Protein AF-A0A1V3J016-F1 (afdb_monomer_lite)

Structure (mmCIF, N/CA/C/O backbone):
data_AF-A0A1V3J016-F1
#
_entry.id   AF-A0A1V3J016-F1
#
loop_
_atom_site.group_PDB
_atom_site.id
_atom_site.type_symbol
_atom_site.label_atom_id
_atom_site.label_alt_id
_atom_site.label_comp_id
_atom_site.label_asym_id
_atom_site.label_entity_id
_atom_site.label_seq_id
_atom_site.pdbx_PDB_ins_code
_atom_site.Cartn_x
_atom_site.Cartn_y
_atom_site.Cartn_z
_atom_site.occupancy
_atom_site.B_iso_or_equiv
_atom_site.auth_seq_id
_atom_site.auth_comp_id
_atom_site.auth_asym_id
_atom_site.auth_atom_id
_atom_site.pdbx_PDB_model_num
ATOM 1 N N . MET A 1 1 ? -29.106 3.110 30.712 1.00 56.03 1 MET A N 1
ATOM 2 C CA . MET A 1 1 ? -27.828 2.415 30.430 1.00 56.03 1 MET A CA 1
ATOM 3 C C . MET A 1 1 ? -27.390 2.501 28.957 1.00 56.03 1 MET A C 1
ATOM 5 O O . MET A 1 1 ? -26.452 1.810 28.604 1.00 56.03 1 MET A O 1
ATOM 9 N N . GLY A 1 2 ? -28.001 3.340 28.100 1.00 68.38 2 GLY A N 1
ATOM 10 C CA . GLY A 1 2 ? -27.658 3.396 26.664 1.00 68.38 2 GLY A CA 1
ATOM 11 C C . GLY A 1 2 ? -26.566 4.400 26.264 1.00 68.38 2 GLY A C 1
ATOM 12 O O . GLY A 1 2 ? -25.912 4.192 25.253 1.00 68.38 2 GLY A O 1
ATOM 13 N N . ALA A 1 3 ? -26.339 5.463 27.048 1.00 80.56 3 ALA A N 1
ATOM 14 C CA . ALA A 1 3 ? -25.392 6.525 26.680 1.00 80.56 3 ALA A CA 1
ATOM 15 C C . ALA A 1 3 ? -23.935 6.030 26.651 1.00 80.56 3 ALA A C 1
ATOM 17 O O . ALA A 1 3 ? -23.282 6.113 25.623 1.00 80.56 3 ALA A O 1
ATOM 18 N N . PHE A 1 4 ? -23.477 5.376 27.724 1.00 87.25 4 PHE A N 1
ATOM 19 C CA . PHE A 1 4 ? -22.104 4.861 27.804 1.00 87.25 4 PHE A CA 1
ATOM 20 C C . PHE A 1 4 ? -21.776 3.820 26.720 1.00 87.25 4 PHE A C 1
ATOM 22 O O . PHE A 1 4 ? -20.678 3.812 26.172 1.00 87.25 4 PHE A O 1
ATOM 29 N N . SER A 1 5 ? -22.728 2.947 26.374 1.00 90.31 5 SER A N 1
ATOM 30 C CA . SER A 1 5 ? -22.538 1.985 25.282 1.00 90.31 5 SER A CA 1
ATOM 31 C C . SER A 1 5 ? -22.435 2.659 23.911 1.00 90.31 5 SER A C 1
ATOM 33 O O . SER A 1 5 ? -21.700 2.168 23.059 1.00 90.31 5 SER A O 1
ATOM 35 N N . VAL A 1 6 ? -23.146 3.773 23.700 1.00 93.19 6 VAL A N 1
ATOM 36 C CA . VAL A 1 6 ? -23.048 4.571 22.468 1.00 93.19 6 VAL A CA 1
ATOM 37 C C . VAL A 1 6 ? -21.698 5.285 22.411 1.00 93.19 6 VAL A C 1
ATOM 39 O O . VAL A 1 6 ? -21.011 5.178 21.401 1.00 93.19 6 VAL A O 1
ATOM 42 N N . ASP A 1 7 ? -21.259 5.889 23.517 1.00 92.62 7 ASP A N 1
ATOM 43 C CA . ASP A 1 7 ? -19.961 6.571 23.596 1.00 92.62 7 ASP A CA 1
ATOM 44 C C . ASP A 1 7 ? -18.790 5.619 23.283 1.00 92.62 7 ASP A C 1
ATOM 46 O O . ASP A 1 7 ? -17.849 5.983 22.576 1.00 92.62 7 ASP A O 1
ATOM 50 N N . ILE A 1 8 ? -18.855 4.369 23.764 1.00 94.19 8 ILE A N 1
ATOM 51 C CA . ILE A 1 8 ? -17.862 3.336 23.431 1.00 94.19 8 ILE A CA 1
ATOM 52 C C . ILE A 1 8 ? -17.900 2.991 21.939 1.00 94.19 8 ILE A C 1
ATOM 54 O O . ILE A 1 8 ? -16.844 2.873 21.316 1.00 94.19 8 ILE A O 1
ATOM 58 N N . ALA A 1 9 ? -19.089 2.814 21.358 1.00 93.88 9 ALA A N 1
ATOM 59 C CA . ALA A 1 9 ? -19.220 2.483 19.941 1.00 93.88 9 ALA A CA 1
ATOM 60 C C . ALA A 1 9 ? -18.651 3.598 19.045 1.00 93.88 9 ALA A C 1
ATOM 62 O O . ALA A 1 9 ? -17.913 3.319 18.097 1.00 93.88 9 ALA A O 1
ATOM 63 N N . ASP A 1 10 ? -18.918 4.857 19.392 1.00 95.06 10 ASP A N 1
ATOM 64 C CA . ASP A 1 10 ? -18.388 6.022 18.683 1.00 95.06 10 ASP A CA 1
ATOM 65 C C . ASP A 1 10 ? -16.866 6.146 18.838 1.00 95.06 10 ASP A C 1
ATOM 67 O O . ASP A 1 10 ? -16.158 6.482 17.879 1.00 95.06 10 ASP A O 1
ATOM 71 N N . PHE A 1 11 ? -16.336 5.816 20.020 1.00 94.62 11 PHE A N 1
ATOM 72 C CA . PHE A 1 11 ? -14.897 5.758 20.253 1.00 94.62 11 PHE A CA 1
ATOM 73 C C . PHE A 1 11 ? -14.219 4.696 19.379 1.00 94.62 11 PHE A C 1
ATOM 75 O O . PHE A 1 11 ? -13.248 5.014 18.690 1.00 94.62 11 PHE A O 1
ATOM 82 N N . ILE A 1 12 ? -14.745 3.466 19.352 1.00 94.62 12 ILE A N 1
ATOM 83 C CA . ILE A 1 12 ? -14.212 2.372 18.523 1.00 94.62 12 ILE A CA 1
ATOM 84 C C . ILE A 1 12 ? -14.195 2.790 17.051 1.00 94.62 12 ILE A C 1
ATOM 86 O O . ILE A 1 12 ? -13.143 2.745 16.414 1.00 94.62 12 ILE A O 1
ATOM 90 N N . ARG A 1 13 ? -15.318 3.309 16.541 1.00 94.00 13 ARG A N 1
ATOM 91 C CA . ARG A 1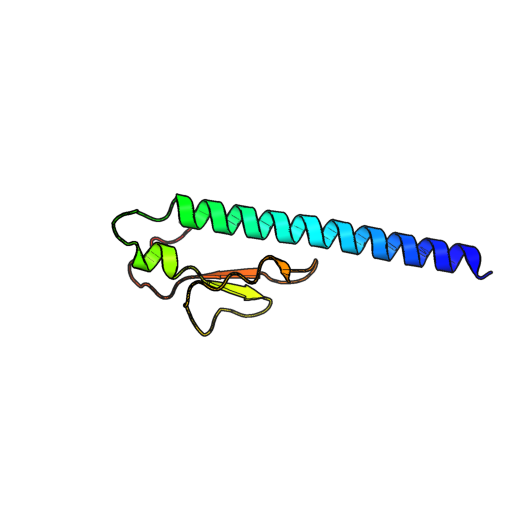 13 ? -15.425 3.784 15.156 1.00 94.00 13 ARG A CA 1
ATOM 92 C C . ARG A 1 13 ? -14.394 4.865 14.832 1.00 94.00 13 ARG A C 1
ATOM 94 O O . ARG A 1 13 ? -13.799 4.864 13.756 1.00 94.00 13 ARG A O 1
ATOM 101 N N . SER A 1 14 ? -14.169 5.793 15.759 1.00 94.88 14 SER A N 1
ATOM 102 C CA . SER A 1 14 ? -13.186 6.867 15.589 1.00 94.88 14 SER A CA 1
ATOM 103 C C . SER A 1 14 ? -11.751 6.335 15.541 1.00 94.88 14 SER A C 1
ATOM 105 O O . SER A 1 14 ? -10.916 6.867 14.808 1.00 94.88 14 SER A O 1
ATOM 107 N N . VAL A 1 15 ? -11.445 5.299 16.325 1.00 95.69 15 VAL A N 1
ATOM 108 C CA . VAL A 1 15 ? -10.136 4.635 16.315 1.00 95.69 15 VAL A CA 1
ATOM 109 C C . VAL A 1 15 ? -9.925 3.875 15.006 1.00 95.69 15 VAL A C 1
ATOM 111 O O . VAL A 1 15 ? -8.883 4.057 14.380 1.00 95.69 15 VAL A O 1
ATOM 114 N N . GLU A 1 16 ? -10.915 3.107 14.548 1.00 94.69 16 GLU A N 1
ATOM 115 C CA . GLU A 1 16 ? -10.859 2.377 13.273 1.00 94.69 16 GLU A CA 1
ATOM 116 C C . GLU A 1 16 ? -10.617 3.322 12.091 1.00 94.69 16 GLU A C 1
ATOM 118 O O . GLU A 1 16 ? -9.716 3.099 11.287 1.00 94.69 16 GLU A O 1
ATOM 123 N N . GLN A 1 17 ? -11.331 4.451 12.035 1.00 94.50 17 GLN A N 1
ATOM 124 C CA . GLN A 1 17 ? -11.137 5.455 10.984 1.00 94.50 17 GLN A CA 1
ATOM 125 C C . GLN A 1 17 ? -9.723 6.047 10.976 1.00 94.50 17 GLN A C 1
ATOM 127 O O . GLN A 1 17 ? -9.158 6.295 9.911 1.00 94.50 17 GLN A O 1
ATOM 132 N N . LYS A 1 18 ? -9.129 6.285 12.150 1.00 96.06 18 LYS A N 1
ATOM 133 C CA . LYS A 1 18 ? -7.745 6.774 12.243 1.00 96.06 18 LYS A CA 1
ATOM 134 C C . LYS A 1 18 ? -6.745 5.703 11.816 1.00 96.06 18 LYS A C 1
ATOM 136 O O . LYS A 1 18 ? -5.771 6.031 11.142 1.00 96.06 18 LYS A O 1
ATOM 141 N N . ALA A 1 19 ? -6.983 4.449 12.190 1.00 95.12 19 ALA A N 1
ATOM 142 C CA . ALA A 1 19 ? -6.131 3.329 11.813 1.00 95.12 19 ALA A CA 1
ATOM 143 C C . ALA A 1 19 ? -6.142 3.100 10.291 1.00 95.12 19 ALA A C 1
ATOM 145 O O . ALA A 1 19 ? -5.079 2.968 9.683 1.00 95.12 19 ALA A O 1
ATOM 146 N N . ASP A 1 20 ? -7.318 3.177 9.666 1.00 96.00 20 ASP A N 1
ATOM 147 C CA . ASP A 1 20 ? -7.483 3.171 8.211 1.00 96.00 20 ASP A CA 1
ATOM 148 C C . ASP A 1 20 ? -6.635 4.257 7.535 1.00 96.00 20 ASP A C 1
ATOM 150 O O . ASP A 1 20 ? -5.912 3.985 6.579 1.00 96.00 20 ASP A O 1
ATOM 154 N N . VAL A 1 21 ? -6.681 5.494 8.042 1.00 95.50 21 VAL A N 1
ATOM 155 C CA . VAL A 1 21 ? -5.906 6.615 7.481 1.00 95.50 21 VAL A CA 1
ATOM 156 C C . VAL A 1 21 ? -4.403 6.347 7.540 1.00 95.50 21 VAL A C 1
ATOM 158 O O . VAL A 1 21 ? -3.696 6.629 6.571 1.00 95.50 21 VAL A O 1
ATOM 161 N N . VAL A 1 22 ? -3.904 5.795 8.650 1.00 95.25 22 VAL A N 1
ATOM 162 C CA . VAL A 1 22 ? -2.486 5.428 8.777 1.00 95.25 22 VAL A CA 1
ATOM 163 C C . VAL A 1 22 ? -2.118 4.372 7.740 1.00 95.25 22 VAL A C 1
ATOM 165 O O . VAL A 1 22 ? -1.131 4.551 7.030 1.00 95.25 22 VAL A O 1
ATOM 168 N N . MET A 1 23 ? -2.937 3.329 7.594 1.00 95.00 23 MET A N 1
ATOM 169 C CA . MET A 1 23 ? -2.675 2.255 6.639 1.00 95.00 23 MET A CA 1
ATOM 170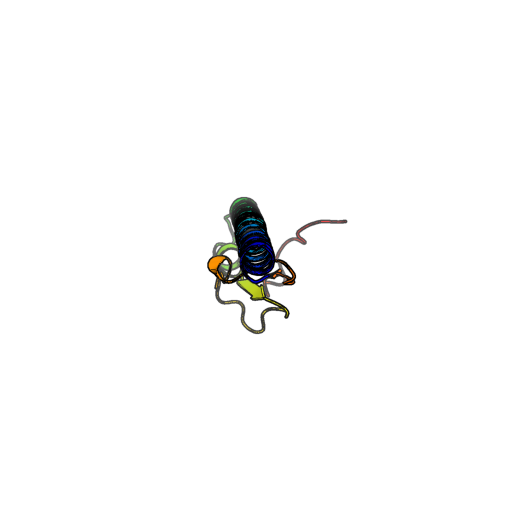 C C . MET A 1 23 ? -2.638 2.769 5.191 1.00 95.00 23 MET A C 1
ATOM 172 O O . MET A 1 23 ? -1.687 2.489 4.458 1.00 95.00 23 MET A O 1
ATOM 176 N N . ARG A 1 24 ? -3.610 3.603 4.796 1.00 95.75 24 ARG A N 1
ATOM 177 C CA . ARG A 1 24 ? -3.648 4.231 3.462 1.00 95.75 24 ARG A CA 1
ATOM 178 C C . ARG A 1 24 ? -2.431 5.113 3.213 1.00 95.75 24 ARG A C 1
ATOM 180 O O . ARG A 1 24 ? -1.822 5.045 2.149 1.00 95.75 24 ARG A O 1
ATOM 187 N N . LYS A 1 25 ? 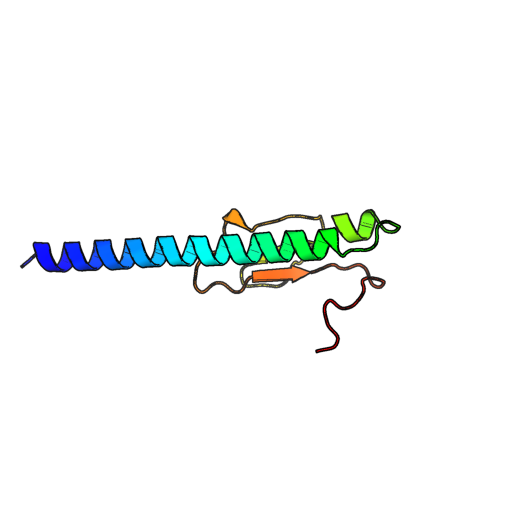-2.032 5.914 4.207 1.00 95.62 25 LYS A N 1
ATOM 188 C CA . LYS A 1 25 ? -0.842 6.765 4.105 1.00 95.62 25 LYS A CA 1
ATOM 189 C C . LYS A 1 25 ? 0.424 5.931 3.913 1.00 95.62 25 LYS A C 1
ATOM 191 O O . LYS A 1 25 ? 1.231 6.252 3.045 1.00 95.62 25 LYS A O 1
ATOM 196 N N . THR A 1 26 ? 0.591 4.856 4.680 1.00 93.81 26 THR A N 1
ATOM 197 C CA . THR A 1 26 ? 1.743 3.959 4.545 1.00 93.81 26 THR A CA 1
ATOM 198 C C . THR A 1 26 ? 1.783 3.298 3.167 1.00 93.81 26 THR A C 1
ATOM 200 O O . THR A 1 26 ? 2.833 3.317 2.526 1.00 93.81 26 THR A O 1
ATOM 203 N N . ALA A 1 27 ? 0.655 2.781 2.673 1.00 94.44 27 ALA A N 1
ATOM 204 C CA . ALA A 1 27 ? 0.565 2.196 1.335 1.00 94.44 27 ALA A CA 1
ATOM 205 C C . ALA A 1 27 ? 0.906 3.219 0.232 1.00 94.44 27 ALA A C 1
ATOM 207 O O . ALA A 1 27 ? 1.703 2.924 -0.662 1.00 94.44 27 ALA A O 1
ATOM 208 N N . LEU A 1 28 ? 0.402 4.454 0.340 1.00 94.56 28 LEU A N 1
ATOM 209 C CA . LEU A 1 28 ? 0.716 5.538 -0.597 1.00 94.56 28 LEU A CA 1
ATOM 210 C C . LEU A 1 28 ? 2.206 5.904 -0.590 1.00 94.56 28 LEU A C 1
ATOM 212 O O . LEU A 1 28 ? 2.817 6.085 -1.647 1.00 94.56 28 LEU A O 1
ATOM 216 N N . GLU A 1 29 ? 2.805 6.017 0.596 1.00 94.19 29 GLU A N 1
ATOM 217 C CA . GLU A 1 29 ? 4.229 6.317 0.740 1.00 94.19 29 GLU A CA 1
ATOM 218 C C . GLU A 1 29 ? 5.104 5.204 0.157 1.00 94.19 29 GLU A C 1
ATOM 220 O O . GLU A 1 29 ? 6.095 5.499 -0.515 1.00 94.19 29 GLU A O 1
ATOM 225 N N . LEU A 1 30 ? 4.744 3.937 0.385 1.00 91.81 30 LEU A N 1
ATOM 226 C CA . LEU A 1 30 ? 5.450 2.788 -0.182 1.00 91.81 30 LEU A CA 1
ATOM 227 C C . LEU A 1 30 ? 5.360 2.784 -1.706 1.00 91.81 30 LEU A C 1
ATOM 229 O O . LEU A 1 30 ? 6.398 2.732 -2.365 1.00 91.81 30 LEU A O 1
ATOM 233 N N . LEU A 1 31 ? 4.156 2.927 -2.264 1.00 91.94 31 LEU A N 1
ATOM 234 C CA . LEU A 1 31 ? 3.943 3.019 -3.707 1.00 91.94 31 LEU A CA 1
ATOM 235 C C . LEU A 1 31 ? 4.796 4.134 -4.331 1.00 91.94 31 LEU A C 1
ATOM 237 O O . LEU A 1 31 ? 5.539 3.897 -5.285 1.00 91.94 31 LEU A O 1
ATOM 241 N N . THR A 1 32 ? 4.739 5.332 -3.746 1.00 90.81 32 THR A N 1
ATOM 242 C CA . THR A 1 32 ? 5.479 6.505 -4.229 1.00 90.81 32 THR A CA 1
ATOM 243 C C . THR A 1 32 ? 6.987 6.256 -4.199 1.00 90.81 32 THR A C 1
ATOM 245 O O . THR A 1 32 ? 7.688 6.536 -5.173 1.00 90.81 32 THR A O 1
ATOM 248 N N . LYS A 1 33 ? 7.508 5.691 -3.100 1.00 91.25 33 LYS A N 1
ATOM 249 C CA . LYS A 1 33 ? 8.937 5.370 -2.963 1.00 91.25 33 LYS A CA 1
ATOM 250 C C . LYS A 1 33 ? 9.378 4.310 -3.969 1.00 91.25 33 LYS A C 1
ATOM 252 O O . LYS A 1 33 ? 10.442 4.466 -4.566 1.00 91.25 33 LYS A O 1
ATOM 257 N N . VAL A 1 34 ? 8.576 3.266 -4.174 1.00 90.06 34 VAL A N 1
ATOM 258 C CA . VAL A 1 34 ? 8.862 2.201 -5.143 1.00 90.06 34 VAL A CA 1
ATOM 259 C C . VAL A 1 34 ? 8.907 2.763 -6.561 1.00 90.06 34 VAL A C 1
ATOM 261 O O . VAL A 1 34 ? 9.898 2.565 -7.265 1.00 90.06 34 VAL A O 1
ATOM 264 N N . GLN A 1 35 ? 7.907 3.544 -6.971 1.00 87.88 35 GLN A N 1
ATOM 265 C CA . GLN A 1 35 ? 7.886 4.158 -8.302 1.00 87.88 35 GLN A CA 1
ATOM 266 C C . GLN A 1 35 ? 9.039 5.147 -8.520 1.00 87.88 35 GLN A C 1
ATOM 268 O O . GLN A 1 35 ? 9.652 5.142 -9.592 1.00 87.88 35 GLN A O 1
ATOM 273 N N . ALA A 1 36 ? 9.370 5.959 -7.511 1.00 87.31 36 ALA A N 1
ATOM 274 C CA . ALA A 1 36 ? 10.464 6.926 -7.582 1.00 87.31 36 ALA A CA 1
ATOM 275 C C . ALA A 1 36 ? 11.840 6.251 -7.691 1.00 87.31 36 ALA A C 1
ATOM 277 O O . ALA A 1 36 ? 12.680 6.691 -8.474 1.00 87.31 36 ALA A O 1
ATOM 278 N N . LYS A 1 37 ? 12.064 5.165 -6.938 1.00 87.56 37 LYS A N 1
ATOM 279 C CA . LYS A 1 37 ? 13.309 4.383 -6.988 1.00 87.56 37 LYS A CA 1
ATOM 280 C C . LYS A 1 37 ? 13.390 3.445 -8.195 1.00 87.56 37 LYS A C 1
ATOM 282 O O . LYS A 1 37 ? 14.471 2.952 -8.504 1.00 87.56 37 LYS A O 1
ATOM 287 N N . THR A 1 38 ? 12.275 3.195 -8.880 1.00 87.31 38 THR A N 1
ATOM 288 C CA . THR A 1 38 ? 12.258 2.360 -10.085 1.00 87.31 38 THR A CA 1
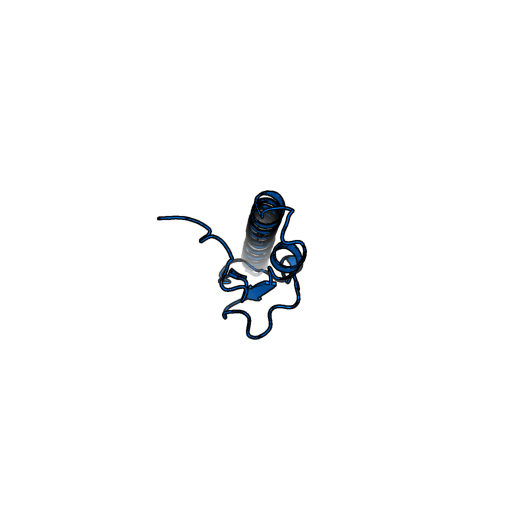ATOM 289 C C . THR A 1 38 ? 13.076 3.025 -11.202 1.00 87.31 38 THR A C 1
ATOM 291 O O . THR A 1 38 ? 12.798 4.188 -11.524 1.00 87.31 38 THR A O 1
ATOM 294 N N . PRO A 1 39 ? 14.045 2.319 -11.820 1.00 78.50 39 PRO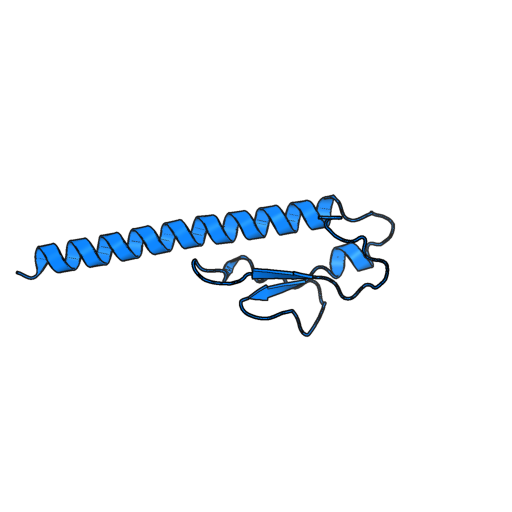 A N 1
ATOM 295 C CA . PRO A 1 39 ? 14.905 2.868 -12.868 1.00 78.50 39 PRO A CA 1
ATOM 296 C C . PRO A 1 39 ? 14.129 3.462 -14.052 1.00 78.50 39 PRO A C 1
ATOM 298 O O . PRO A 1 39 ? 13.182 2.863 -14.566 1.00 78.50 39 PRO A O 1
ATOM 301 N N . VAL A 1 40 ? 14.565 4.644 -14.498 1.00 64.44 40 VAL A N 1
ATOM 302 C CA . VAL A 1 40 ? 13.898 5.470 -15.524 1.00 64.44 40 VAL A CA 1
ATOM 303 C C . VAL A 1 40 ? 13.915 4.825 -16.917 1.00 64.44 40 VAL A C 1
ATOM 305 O O . VAL A 1 40 ? 12.933 4.967 -17.643 1.00 64.44 40 VAL A O 1
ATOM 308 N N . ASP A 1 41 ? 14.944 4.041 -17.259 1.00 61.81 41 ASP A N 1
ATOM 309 C CA . ASP A 1 41 ? 15.088 3.397 -18.583 1.00 61.81 41 ASP A CA 1
ATOM 310 C C . ASP A 1 41 ? 14.053 2.293 -18.866 1.00 61.81 41 ASP A C 1
ATOM 312 O O . ASP A 1 41 ? 14.008 1.713 -19.948 1.00 61.81 41 ASP A O 1
ATOM 316 N N . SER A 1 42 ? 13.163 2.021 -17.913 1.00 62.69 42 SER A N 1
ATOM 317 C CA . SER A 1 42 ? 12.099 1.032 -18.033 1.00 62.69 42 SER A CA 1
ATOM 318 C C . SER A 1 42 ? 10.754 1.642 -17.647 1.00 62.69 42 SER A C 1
ATOM 320 O O . SER A 1 42 ? 10.100 1.197 -16.712 1.00 62.69 42 SER A O 1
ATOM 322 N N . GLY A 1 43 ? 10.296 2.676 -18.359 1.00 80.75 43 GLY A N 1
ATOM 323 C CA . GLY A 1 43 ? 8.975 3.284 -18.109 1.00 80.75 43 GLY A CA 1
ATOM 324 C C . GLY A 1 43 ? 7.835 2.255 -17.987 1.00 80.75 43 GLY A C 1
ATOM 325 O O . GLY A 1 43 ? 6.931 2.418 -17.172 1.00 80.75 43 GLY A O 1
ATOM 326 N N . GLN A 1 44 ? 7.945 1.130 -18.703 1.00 84.38 44 GLN A N 1
ATOM 327 C CA . GLN A 1 44 ? 7.050 -0.024 -18.578 1.00 84.38 44 GLN A CA 1
ATOM 328 C C . GLN A 1 44 ? 7.095 -0.723 -17.209 1.00 84.38 44 GLN A C 1
ATOM 330 O O . GLN A 1 44 ? 6.072 -1.225 -16.757 1.00 84.38 44 GLN A O 1
ATOM 335 N N . LEU A 1 45 ? 8.255 -0.787 -16.555 1.00 86.75 45 LEU A N 1
ATOM 336 C CA . LEU A 1 45 ? 8.392 -1.297 -15.193 1.00 86.75 45 LEU A CA 1
ATOM 337 C C . LEU A 1 45 ? 7.735 -0.349 -14.199 1.00 86.75 45 LEU A C 1
ATOM 339 O O . LEU A 1 45 ? 6.905 -0.793 -13.410 1.00 86.75 45 LEU A O 1
ATOM 343 N N . ARG A 1 46 ? 8.027 0.956 -14.286 1.00 86.94 46 ARG A N 1
ATOM 344 C CA . ARG A 1 46 ? 7.402 1.958 -13.408 1.00 86.94 46 ARG A CA 1
ATOM 345 C C . ARG A 1 46 ? 5.873 1.927 -13.510 1.00 86.94 46 ARG A C 1
ATOM 347 O O . ARG A 1 46 ? 5.209 2.014 -12.484 1.00 86.94 46 ARG A O 1
ATOM 354 N N . ALA A 1 47 ? 5.338 1.741 -14.716 1.00 87.50 47 ALA A N 1
ATOM 355 C CA . ALA A 1 47 ? 3.901 1.633 -14.968 1.00 87.50 47 ALA A CA 1
ATOM 356 C C . ALA A 1 47 ? 3.281 0.278 -14.571 1.00 87.50 47 ALA A C 1
ATOM 358 O O . ALA A 1 47 ? 2.068 0.178 -14.478 1.00 87.50 47 ALA A O 1
ATOM 359 N N . SER A 1 48 ? 4.080 -0.770 -14.356 1.00 88.94 48 SER A N 1
ATOM 360 C CA . SER A 1 48 ? 3.567 -2.121 -14.058 1.00 88.94 48 SER A CA 1
ATOM 361 C C . SER A 1 48 ? 3.337 -2.405 -12.574 1.00 88.94 48 SER A C 1
ATOM 363 O O . SER A 1 48 ? 2.766 -3.443 -12.234 1.00 88.94 48 SER A O 1
ATOM 365 N N . TRP A 1 49 ? 3.812 -1.526 -11.688 1.00 90.62 49 TRP A N 1
ATOM 366 C CA . TRP A 1 49 ? 3.597 -1.662 -10.251 1.00 90.62 49 TRP A CA 1
ATOM 367 C C . TRP A 1 49 ? 2.110 -1.602 -9.951 1.00 90.62 49 TRP A C 1
ATOM 369 O O . TRP A 1 49 ? 1.484 -0.574 -10.154 1.00 90.62 49 TRP A O 1
ATOM 379 N N . THR A 1 50 ? 1.553 -2.708 -9.484 1.00 92.75 50 THR A N 1
ATOM 380 C CA . THR A 1 50 ? 0.119 -2.865 -9.260 1.00 92.75 50 THR A CA 1
ATOM 381 C C . THR A 1 50 ? -0.099 -3.301 -7.831 1.00 92.75 50 THR A C 1
ATOM 383 O O . THR A 1 50 ? 0.645 -4.149 -7.323 1.00 92.75 50 THR A O 1
ATOM 386 N N . SER A 1 51 ? -1.083 -2.699 -7.175 1.00 93.25 51 SER A N 1
ATOM 387 C CA . SER A 1 51 ? -1.441 -3.061 -5.814 1.00 93.25 51 SER A CA 1
ATOM 388 C C . SER A 1 51 ? -2.704 -3.908 -5.748 1.00 93.25 51 SER A C 1
ATOM 390 O O . SER A 1 51 ? -3.514 -3.913 -6.675 1.00 93.25 51 SER A O 1
ATOM 392 N N . ALA A 1 52 ? -2.819 -4.675 -4.668 1.00 93.19 52 ALA A N 1
ATOM 393 C CA . ALA A 1 52 ? -3.980 -5.501 -4.380 1.00 93.19 52 ALA A CA 1
ATOM 394 C C . ALA A 1 52 ? -4.163 -5.675 -2.866 1.00 93.19 52 ALA A C 1
ATOM 396 O O . ALA A 1 52 ? -3.193 -5.704 -2.104 1.00 93.19 52 ALA A O 1
ATOM 397 N N . ILE A 1 53 ? -5.411 -5.842 -2.437 1.00 94.62 53 ILE A N 1
ATOM 398 C CA . ILE A 1 53 ? -5.791 -6.059 -1.039 1.00 94.62 53 ILE A CA 1
ATOM 399 C C . ILE A 1 53 ? -6.176 -7.526 -0.805 1.00 94.62 53 ILE A C 1
ATOM 401 O O . ILE A 1 53 ? -6.958 -8.109 -1.553 1.00 94.62 53 ILE A O 1
ATOM 405 N N . ASN A 1 54 ? -5.648 -8.114 0.271 1.00 94.62 54 ASN A N 1
ATOM 406 C CA . ASN A 1 54 ? -5.918 -9.463 0.790 1.00 94.62 54 ASN A CA 1
ATOM 407 C C . ASN A 1 54 ? -5.572 -10.634 -0.150 1.00 94.62 54 ASN A C 1
ATOM 409 O O . ASN A 1 54 ? -5.727 -11.795 0.227 1.00 94.62 54 ASN A O 1
ATOM 413 N N . ALA A 1 55 ? -5.043 -10.348 -1.338 1.00 91.62 55 ALA A N 1
ATOM 414 C CA . ALA A 1 55 ? -4.493 -11.314 -2.278 1.00 91.62 55 ALA A CA 1
ATOM 415 C C . ALA A 1 55 ? -3.450 -10.644 -3.184 1.00 91.62 55 ALA A C 1
ATOM 417 O O . ALA A 1 55 ? -3.430 -9.423 -3.330 1.00 91.62 55 ALA A O 1
ATOM 418 N N . LEU A 1 56 ? -2.594 -11.449 -3.815 1.00 89.62 56 LEU A N 1
ATOM 419 C CA . LEU A 1 56 ? -1.651 -10.955 -4.820 1.00 89.62 56 LEU A CA 1
ATOM 420 C C . LEU A 1 56 ? -2.388 -10.473 -6.088 1.00 89.62 56 LEU A C 1
ATOM 422 O O . LEU A 1 56 ? -3.409 -11.065 -6.450 1.00 89.62 56 LEU A O 1
ATOM 426 N N . PRO A 1 57 ? -1.856 -9.464 -6.807 1.00 88.31 57 PRO A N 1
ATOM 427 C CA . PRO A 1 57 ? -2.418 -9.029 -8.082 1.00 88.31 57 PRO A CA 1
ATOM 428 C C . PRO A 1 57 ? -2.435 -10.165 -9.113 1.00 88.31 57 PRO A C 1
ATOM 430 O O . PRO A 1 57 ? -1.432 -10.849 -9.318 1.00 88.31 57 PRO A O 1
ATOM 433 N N . THR A 1 58 ? -3.566 -10.350 -9.793 1.00 88.06 58 THR A N 1
ATOM 434 C CA . THR A 1 58 ? -3.704 -11.298 -10.916 1.00 88.06 58 THR A CA 1
ATOM 435 C C . THR A 1 58 ? -3.442 -10.638 -12.272 1.00 88.06 58 THR A C 1
ATOM 437 O O . THR A 1 58 ? -3.089 -11.316 -13.237 1.00 88.06 58 THR A O 1
ATOM 440 N N . SER A 1 59 ? -3.560 -9.310 -12.337 1.00 88.00 59 SER A N 1
ATOM 441 C CA . SER A 1 59 ? -3.190 -8.451 -13.462 1.00 88.00 59 SER A CA 1
ATOM 442 C C . SER A 1 59 ? -2.215 -7.370 -12.995 1.00 88.00 59 SER A C 1
ATOM 444 O O . SER A 1 59 ? -2.289 -6.920 -11.856 1.00 88.00 59 SER A O 1
ATOM 446 N N . TYR A 1 60 ? -1.298 -6.962 -13.878 1.00 88.69 60 TYR A N 1
ATOM 447 C CA . TYR A 1 60 ? -0.268 -5.958 -13.584 1.00 88.69 60 TYR A CA 1
ATOM 448 C C . TYR A 1 60 ? -0.371 -4.780 -14.557 1.00 88.69 60 TYR A C 1
ATOM 450 O O . TYR A 1 60 ? 0.412 -4.662 -15.503 1.00 88.69 60 TYR A O 1
ATOM 458 N N . ASP A 1 61 ? -1.405 -3.969 -14.360 1.00 86.12 61 ASP A N 1
ATOM 459 C CA . ASP A 1 61 ? -1.833 -2.859 -15.217 1.00 86.12 61 ASP A CA 1
ATOM 460 C C . ASP A 1 61 ? -1.492 -1.470 -14.653 1.00 86.12 61 ASP A C 1
ATOM 462 O O . ASP A 1 61 ? -1.766 -0.463 -15.305 1.00 86.12 61 ASP A O 1
ATOM 466 N N . GLY A 1 62 ? -0.876 -1.409 -13.472 1.00 84.56 62 GLY A N 1
ATOM 467 C CA . GLY A 1 62 ? -0.576 -0.153 -12.794 1.00 84.56 62 GLY A CA 1
ATOM 468 C C . GLY A 1 62 ? -1.706 0.348 -11.899 1.00 84.56 62 GLY A C 1
ATOM 469 O O . GLY A 1 62 ? -1.670 1.503 -11.481 1.00 84.56 62 GLY A O 1
ATOM 470 N N . ASN A 1 63 ? -2.721 -0.474 -11.611 1.00 86.50 63 ASN A N 1
ATOM 471 C CA . ASN A 1 63 ? -3.788 -0.083 -10.699 1.00 86.50 63 ASN A CA 1
ATOM 472 C C . ASN A 1 63 ? -3.275 0.110 -9.258 1.00 86.50 63 ASN A C 1
ATOM 474 O O . ASN A 1 63 ? -2.404 -0.620 -8.771 1.00 86.50 63 ASN A O 1
ATOM 478 N N . HIS A 1 64 ? -3.843 1.102 -8.572 1.00 86.38 64 HIS A N 1
ATOM 479 C CA . HIS A 1 64 ? -3.464 1.509 -7.223 1.00 86.38 64 HIS A CA 1
ATOM 480 C C . HIS A 1 64 ? -4.712 1.615 -6.335 1.00 86.38 64 HIS A C 1
ATOM 482 O O . HIS A 1 64 ? -5.356 2.656 -6.262 1.00 86.38 64 HIS A O 1
ATOM 488 N N . ASP A 1 65 ? -5.048 0.541 -5.627 1.00 87.00 65 ASP A N 1
ATOM 489 C CA . ASP A 1 65 ? -6.200 0.429 -4.714 1.00 87.00 65 ASP A CA 1
ATOM 490 C C . ASP A 1 65 ? -5.939 0.995 -3.300 1.00 87.00 65 ASP A C 1
ATOM 492 O O . ASP A 1 65 ? -6.563 0.603 -2.309 1.00 87.00 65 ASP A O 1
ATOM 496 N N . VAL A 1 66 ? -5.019 1.957 -3.201 1.00 88.44 66 VAL A N 1
ATOM 497 C CA . VAL A 1 66 ? -4.525 2.517 -1.935 1.00 88.44 66 VAL A CA 1
ATOM 498 C C . VAL A 1 66 ? -5.645 3.148 -1.099 1.00 88.44 66 VAL A C 1
ATOM 500 O O . VAL A 1 66 ? -5.641 3.027 0.124 1.00 88.44 66 VAL A O 1
ATOM 503 N N . ASP A 1 67 ? -6.640 3.766 -1.737 1.00 88.75 67 ASP A N 1
ATOM 504 C CA . ASP A 1 67 ? -7.744 4.442 -1.043 1.00 88.75 67 ASP A CA 1
ATOM 505 C C . ASP A 1 67 ? -8.716 3.473 -0.355 1.00 88.75 67 ASP A C 1
ATOM 507 O O . ASP A 1 67 ? -9.408 3.847 0.595 1.00 88.75 67 ASP A O 1
ATOM 511 N N . SER A 1 68 ? -8.771 2.218 -0.806 1.00 91.81 68 SER A N 1
ATOM 512 C CA . SER A 1 68 ? -9.665 1.201 -0.244 1.00 91.81 68 SER A CA 1
ATOM 513 C C . SER A 1 68 ? -9.059 0.401 0.903 1.00 91.81 68 SER A C 1
ATOM 515 O O . SER A 1 68 ? -9.795 -0.329 1.563 1.00 91.81 68 SER A O 1
ATOM 517 N N . VAL A 1 69 ? -7.760 0.558 1.174 1.00 94.00 69 VAL A N 1
ATOM 518 C CA . VAL A 1 69 ? -7.072 -0.194 2.228 1.00 94.00 69 VAL A CA 1
ATOM 519 C C . VAL A 1 69 ? -7.645 0.176 3.597 1.00 94.00 69 VAL A C 1
ATOM 521 O O . VAL A 1 69 ? -7.891 1.356 3.887 1.00 94.00 69 VAL A O 1
ATOM 524 N N . LYS A 1 70 ? -7.864 -0.831 4.441 1.00 94.75 70 LYS A N 1
ATOM 525 C CA . LYS A 1 70 ? -8.326 -0.678 5.819 1.00 94.75 70 LYS A CA 1
ATOM 526 C C . LYS A 1 70 ? -7.356 -1.294 6.810 1.00 94.75 70 LYS A C 1
ATOM 528 O O . LYS A 1 70 ? -6.497 -2.108 6.472 1.00 94.75 70 LYS A O 1
ATOM 533 N N . PHE A 1 71 ? -7.493 -0.899 8.066 1.00 92.25 71 PHE A N 1
ATOM 534 C CA . PHE A 1 71 ? -6.771 -1.543 9.146 1.00 92.25 71 PHE A CA 1
ATOM 535 C C . PHE A 1 71 ? -7.174 -3.021 9.257 1.00 92.25 71 PHE A C 1
ATOM 537 O O . PHE A 1 71 ? -8.358 -3.351 9.291 1.00 92.25 71 PHE A O 1
ATOM 544 N N . GLY A 1 72 ? -6.175 -3.904 9.313 1.00 92.50 72 GLY A N 1
ATOM 545 C CA . GLY A 1 72 ? -6.362 -5.359 9.304 1.00 92.50 72 GLY A CA 1
ATOM 546 C C . GLY A 1 72 ? -6.241 -6.004 7.920 1.00 92.50 72 GLY A C 1
ATOM 547 O O . GLY A 1 72 ? -6.063 -7.219 7.852 1.00 92.50 72 GLY A O 1
ATOM 548 N N . ASP A 1 73 ? -6.263 -5.221 6.839 1.00 94.75 73 ASP A N 1
ATOM 549 C CA . ASP A 1 73 ? -5.990 -5.739 5.499 1.00 94.75 73 ASP A CA 1
ATOM 550 C C . ASP A 1 73 ? -4.504 -6.060 5.309 1.00 94.75 73 ASP A C 1
ATOM 552 O O . ASP A 1 73 ? -3.615 -5.403 5.859 1.00 94.75 73 ASP A O 1
ATOM 556 N N . THR A 1 74 ? -4.226 -7.037 4.445 1.00 93.75 74 THR A N 1
ATOM 557 C CA . THR A 1 74 ? -2.886 -7.226 3.881 1.00 93.75 74 THR A CA 1
ATOM 558 C C . THR A 1 74 ? -2.818 -6.541 2.525 1.00 93.75 74 THR A C 1
ATOM 560 O O . THR A 1 74 ? -3.505 -6.946 1.591 1.00 93.75 74 THR A O 1
ATOM 563 N N . TRP A 1 75 ? -1.986 -5.510 2.403 1.00 93.88 75 TRP A N 1
ATOM 564 C CA . TRP A 1 75 ? -1.784 -4.798 1.145 1.00 93.88 75 TRP A CA 1
ATOM 565 C C . TRP A 1 75 ? -0.531 -5.302 0.428 1.00 93.88 75 TRP A C 1
ATOM 567 O O . TRP A 1 75 ? 0.553 -5.352 1.010 1.00 93.88 75 TRP A O 1
ATOM 577 N N . PHE A 1 76 ? -0.685 -5.661 -0.841 1.00 92.19 76 PHE A N 1
ATOM 578 C CA . PHE A 1 76 ? 0.381 -6.136 -1.709 1.00 92.19 76 PHE A CA 1
ATOM 579 C C . PHE A 1 76 ? 0.717 -5.080 -2.754 1.00 92.19 76 PHE A C 1
ATOM 581 O O . PHE A 1 76 ? -0.169 -4.429 -3.299 1.00 92.19 76 PHE A O 1
ATOM 588 N N . LEU A 1 77 ? 2.000 -4.973 -3.090 1.00 91.75 77 LEU A N 1
ATOM 589 C CA . LEU A 1 77 ? 2.493 -4.206 -4.227 1.00 91.75 77 LEU A CA 1
ATOM 590 C C . LEU A 1 77 ? 3.447 -5.089 -5.023 1.00 91.75 77 LEU A C 1
ATOM 592 O O . LEU A 1 77 ? 4.418 -5.607 -4.472 1.00 91.75 77 LEU A O 1
ATOM 596 N N . GLY A 1 78 ? 3.181 -5.268 -6.314 1.00 90.19 78 GLY A N 1
ATOM 597 C CA . GLY A 1 78 ? 3.976 -6.166 -7.143 1.00 90.19 78 GLY A CA 1
ATOM 598 C C . GLY A 1 78 ? 4.047 -5.756 -8.605 1.00 90.19 78 GLY A C 1
ATOM 599 O O . GLY A 1 78 ? 3.309 -4.898 -9.078 1.00 90.19 78 GLY A O 1
ATOM 600 N N . THR A 1 79 ? 4.940 -6.418 -9.333 1.00 90.25 79 THR A N 1
ATOM 601 C CA . THR A 1 79 ? 5.093 -6.314 -10.786 1.00 90.25 79 THR A CA 1
ATOM 602 C C . THR A 1 79 ? 5.339 -7.703 -11.375 1.00 90.25 79 THR A C 1
ATOM 604 O O . THR A 1 79 ? 5.925 -8.562 -10.718 1.00 90.25 79 THR A O 1
ATOM 607 N N . ASN A 1 80 ? 4.917 -7.925 -12.621 1.00 89.38 80 ASN A N 1
ATOM 608 C CA . ASN A 1 80 ? 5.242 -9.133 -13.385 1.00 89.38 80 ASN A CA 1
ATOM 609 C C . ASN A 1 80 ? 6.495 -8.996 -14.257 1.00 89.38 80 ASN A 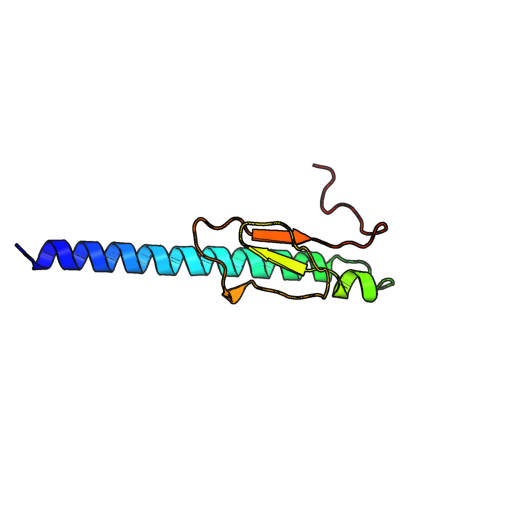C 1
ATOM 611 O O . ASN A 1 80 ? 6.813 -9.908 -15.023 1.00 89.38 80 ASN A O 1
ATOM 615 N N . LYS A 1 81 ? 7.186 -7.854 -14.221 1.00 88.12 81 LYS A N 1
ATOM 616 C CA . LYS A 1 81 ? 8.386 -7.661 -15.036 1.00 88.12 81 LYS A CA 1
ATOM 617 C C . LYS A 1 81 ? 9.525 -8.482 -14.441 1.00 88.12 81 LYS A C 1
ATOM 619 O O . LYS A 1 81 ? 10.002 -8.196 -13.352 1.00 88.12 81 LYS A O 1
ATOM 624 N N . SER A 1 82 ? 9.991 -9.482 -15.186 1.00 85.88 82 SER A N 1
ATOM 625 C CA . SER A 1 82 ? 11.052 -10.405 -14.754 1.00 85.88 82 SER A CA 1
ATOM 626 C C . SER A 1 82 ? 12.397 -9.729 -14.486 1.00 85.88 82 SER A C 1
ATOM 628 O O . SER A 1 82 ? 13.208 -10.251 -13.732 1.00 85.88 82 SER A O 1
ATOM 630 N N . TYR A 1 83 ? 12.630 -8.572 -15.105 1.00 84.69 83 TYR A N 1
ATOM 631 C CA . TYR A 1 83 ? 13.827 -7.757 -14.915 1.00 84.69 83 TYR A CA 1
ATOM 632 C C . TYR A 1 83 ? 13.682 -6.731 -13.779 1.00 84.69 83 TYR A C 1
ATOM 634 O O . TYR A 1 83 ? 14.588 -5.923 -13.572 1.00 84.69 83 TYR A O 1
ATOM 642 N N . ALA A 1 84 ? 12.545 -6.711 -13.071 1.00 83.88 84 ALA A N 1
ATOM 643 C CA . ALA A 1 84 ? 12.364 -5.836 -11.924 1.00 83.88 84 ALA A CA 1
ATOM 644 C C . ALA A 1 84 ? 13.402 -6.178 -10.843 1.00 83.88 84 ALA A C 1
ATOM 646 O O . ALA A 1 84 ? 13.533 -7.350 -10.478 1.00 83.88 84 ALA A O 1
ATOM 647 N N . PRO A 1 85 ? 14.131 -5.185 -10.306 1.00 75.69 85 PRO A N 1
ATOM 648 C CA . PRO A 1 85 ? 14.996 -5.429 -9.166 1.00 75.69 85 PRO A CA 1
ATOM 649 C C . PRO A 1 85 ? 14.140 -5.843 -7.964 1.00 75.69 85 PRO A C 1
ATOM 651 O O . PRO A 1 85 ? 13.060 -5.290 -7.738 1.00 75.69 85 PRO A O 1
ATOM 654 N N . GLN A 1 86 ? 14.624 -6.817 -7.192 1.00 72.75 86 GLN A N 1
ATOM 655 C CA . GLN A 1 86 ? 13.989 -7.185 -5.929 1.00 72.75 86 GLN A CA 1
ATOM 656 C C . GLN A 1 86 ? 13.981 -5.971 -4.998 1.00 72.75 86 GLN A C 1
ATOM 658 O O . GLN A 1 86 ? 14.981 -5.256 -4.902 1.00 72.75 86 GLN A O 1
ATOM 663 N N . LEU A 1 87 ? 12.838 -5.719 -4.352 1.00 67.81 87 LEU A N 1
ATOM 664 C CA . LEU A 1 87 ? 12.653 -4.502 -3.563 1.00 67.81 87 LEU A CA 1
ATOM 665 C C . LEU A 1 87 ? 13.544 -4.450 -2.322 1.00 67.81 87 LEU A C 1
ATOM 667 O O . LEU A 1 87 ? 13.878 -3.346 -1.910 1.00 67.81 87 LEU A O 1
ATOM 671 N N . GLU A 1 88 ? 14.015 -5.593 -1.823 1.00 59.88 88 GLU A N 1
ATOM 672 C CA . GLU A 1 88 ? 15.107 -5.716 -0.857 1.00 59.88 88 GLU A CA 1
ATOM 673 C C . GLU A 1 88 ? 15.818 -7.067 -1.105 1.00 59.88 88 GLU A C 1
ATOM 675 O O . GLU A 1 88 ? 15.157 -8.075 -1.363 1.00 59.88 88 GLU A O 1
ATOM 680 N N . TYR A 1 89 ? 17.155 -7.111 -1.029 1.00 52.31 89 TYR A N 1
ATOM 681 C CA . TYR A 1 89 ? 17.782 -8.253 -0.355 1.00 52.31 89 TYR A CA 1
ATOM 682 C C . TYR A 1 89 ? 17.387 -8.048 1.106 1.00 52.31 89 TYR A C 1
ATOM 684 O O . TYR A 1 89 ? 17.696 -6.978 1.628 1.00 52.31 89 TYR A O 1
ATOM 692 N N . GLY A 1 90 ? 16.639 -8.977 1.705 1.00 44.31 90 GLY A N 1
ATOM 693 C CA . GLY A 1 90 ? 16.270 -8.877 3.122 1.00 44.31 90 GLY A CA 1
ATOM 694 C C . GLY A 1 90 ? 17.464 -8.586 4.028 1.00 44.31 90 GLY A C 1
ATOM 695 O O . GLY A 1 90 ? 18.580 -9.056 3.700 1.00 44.31 90 GLY A O 1
#

Radius of gyration: 17.59 Å; chains: 1; bounding box: 46×18×49 Å

Secondary structure (DSSP, 8-state):
--HHHHHHHHHHHHHHHHHHHHHHHHHHHHHHHHHHHS-TT-HHHHHH-EEEESS--S--S----GGG--TT--EEEE---TTPPPS---

Foldseek 3Di:
DVPVVVVVVVVVVVVQVVQFVVQLVVLVVVLVVLLVPWDPVPVVQSQQWAKDKQDDDPGRRNHDPSNVDGPPIDMDIDGPPPPTPDPDPD

pLDDT: mean 87.36, std 10.5, range [44.31, 96.06]

Sequence (90 aa):
MGAFSVDIADFIRSVEQKADVVMRKTALELLTKVQAKTPVDSGQLRASWTSAINALPTSYDGNHDVDSVKFGDTWFLGTNKSYAPQLEYG

InterPro domains:
  IPR010064 Bacteriophage HK97-gp10, putative tail-component [PF04883] (14-90)

Organism: NCBI:txid1908264